Protein AF-A0A7K1BKK8-F1 (afdb_monomer)

Nearest PDB structures (foldseek):
  7ka0-assembly1_A  TM=8.739E-01  e=8.060E-10  Mycobacterium tuberculosis H37Rv
  6p8t-assembly1_C  TM=8.010E-01  e=1.009E-09  Acinetobacter baumannii ATCC 19606 = CIP 70.34 = JCM 6841
  7kab-assembly1_A-2  TM=8.338E-01  e=1.586E-08  Mycobacterium tuberculosis H37Rv
  6p8t-assembly2_H  TM=8.063E-01  e=5.166E-08  Acinetobacter baumannii ATCC 19606 = CIP 70.34 = JCM 6841
  7k98-assembly1_D  TM=5.307E-01  e=2.096E-09  Mycobacterium tuberculosis H37Rv

Radius of gyration: 46.51 Å; Cα contacts (8 Å, |Δi|>4): 87; chains: 1; bounding box: 84×41×113 Å

Foldseek 3Di:
DLVQLVVLLVCLLVCCVPDQALVSLVVSCCQDPNCPHPLVVVVVVLPPDDPVVSVVSVVSSVVSVVSNVVSSVVSNVVRVVVVVVVVCVVPDDDPPPDDPDDDDDDDDPVVVVVVVVVVVVVVVVDDDDDDDPDDDCCVVAVVVVHDPPRPVVVVPVDDDDDD

Secondary structure (DSSP, 8-state):
-HHHHHHHHHHHHHHHHH--SHHHHHHHHHHHHSTTSHHHHHHHHGGGS-HHHHHHHHHHHHHHHHHHHHHHHHHHHHHHHHHHHHHHHHT---TT----PPPPP---HHHHHHHHHHHHHHHTT-------SS--HHHHTGGGT--TT-GGGGTTT------

pLDDT: mean 91.55, std 5.77, range [63.75, 98.19]

Mean predicted aligned error: 10.19 Å

Structure (mmCIF, N/CA/C/O backbone):
data_AF-A0A7K1BKK8-F1
#
_entry.id   AF-A0A7K1BKK8-F1
#
loop_
_atom_site.group_PDB
_atom_site.id
_atom_site.type_symbol
_atom_site.label_atom_id
_atom_site.label_alt_id
_atom_site.label_comp_id
_atom_site.label_asym_id
_atom_site.label_entity_id
_atom_site.label_seq_id
_atom_site.pdbx_PDB_ins_code
_atom_site.Cartn_x
_atom_site.Cartn_y
_atom_site.Cartn_z
_atom_site.occupancy
_atom_site.B_iso_or_equiv
_atom_site.auth_seq_id
_atom_site.auth_comp_id
_atom_site.auth_asym_id
_atom_site.auth_atom_id
_atom_site.pdbx_PDB_model_num
ATOM 1 N N . MET A 1 1 ? -35.535 -10.188 48.742 1.00 78.50 1 MET A N 1
ATOM 2 C CA . MET A 1 1 ? -34.195 -10.633 48.287 1.00 78.50 1 MET A CA 1
ATOM 3 C C . MET A 1 1 ? -34.251 -11.416 46.980 1.00 78.50 1 MET A C 1
ATOM 5 O O . MET A 1 1 ? -33.688 -10.938 46.012 1.00 78.50 1 MET A O 1
ATOM 9 N N . ILE A 1 2 ? -34.919 -12.578 46.903 1.00 82.56 2 ILE A N 1
ATOM 10 C CA . ILE A 1 2 ? -35.065 -13.308 45.622 1.00 82.56 2 ILE A CA 1
ATOM 11 C C . ILE A 1 2 ? -35.859 -12.478 44.601 1.00 82.56 2 ILE A C 1
ATOM 13 O O . ILE A 1 2 ? -35.445 -12.378 43.450 1.00 82.56 2 ILE A O 1
ATOM 17 N N . ASP A 1 3 ? -36.936 -11.818 45.032 1.00 86.56 3 ASP A N 1
ATOM 18 C CA . ASP A 1 3 ? -37.712 -10.927 44.157 1.00 86.56 3 ASP A CA 1
ATOM 19 C C . ASP A 1 3 ? -36.901 -9.709 43.694 1.00 86.56 3 ASP A C 1
ATOM 21 O O . ASP A 1 3 ? -37.030 -9.286 42.550 1.00 86.56 3 ASP A O 1
ATOM 25 N N . ASP A 1 4 ? -35.995 -9.197 44.536 1.00 87.62 4 ASP A N 1
ATOM 26 C CA . ASP A 1 4 ? -35.092 -8.102 44.163 1.00 87.62 4 ASP A CA 1
ATOM 27 C C . ASP A 1 4 ? -34.081 -8.544 43.101 1.00 87.62 4 ASP A C 1
ATOM 29 O O . ASP A 1 4 ? -33.848 -7.811 42.145 1.00 87.62 4 ASP A O 1
ATOM 33 N N . ILE A 1 5 ? -33.519 -9.753 43.239 1.00 87.69 5 ILE A N 1
ATOM 34 C CA . ILE A 1 5 ? -32.611 -10.350 42.247 1.00 87.69 5 ILE A CA 1
ATOM 35 C C . ILE A 1 5 ? -33.337 -10.524 40.908 1.00 87.69 5 ILE A C 1
ATOM 37 O O . ILE A 1 5 ? -32.804 -10.142 39.869 1.00 87.69 5 ILE A O 1
ATOM 41 N N . LYS A 1 6 ? -34.568 -11.050 40.932 1.00 88.31 6 LYS A N 1
ATOM 42 C CA . LYS A 1 6 ? -35.386 -11.224 39.724 1.00 88.31 6 LYS A CA 1
ATOM 43 C C . LYS A 1 6 ? -35.750 -9.893 39.074 1.00 88.31 6 LYS A C 1
ATOM 45 O O . LYS A 1 6 ? -35.675 -9.784 37.856 1.00 88.31 6 LYS A O 1
ATOM 50 N N . ARG A 1 7 ? -36.098 -8.877 39.870 1.00 91.94 7 ARG A N 1
ATOM 51 C CA . ARG A 1 7 ? -36.378 -7.524 39.373 1.00 91.94 7 ARG A CA 1
ATOM 52 C C . ARG A 1 7 ? -35.150 -6.916 38.696 1.00 91.94 7 ARG A C 1
ATOM 54 O O . ARG A 1 7 ? -35.255 -6.476 37.561 1.00 91.94 7 ARG A O 1
ATOM 61 N N . ILE A 1 8 ? -33.983 -6.961 39.343 1.00 90.31 8 ILE A N 1
ATOM 62 C CA . ILE A 1 8 ? -32.736 -6.441 38.754 1.00 90.31 8 ILE A CA 1
ATOM 63 C C . ILE A 1 8 ? -32.391 -7.192 37.464 1.00 90.31 8 ILE A C 1
ATOM 65 O O . ILE A 1 8 ? -32.022 -6.564 36.477 1.00 90.31 8 ILE A O 1
ATOM 69 N N . GLY A 1 9 ? -32.553 -8.518 37.447 1.00 87.50 9 GLY A N 1
ATOM 70 C CA . GLY A 1 9 ? -32.361 -9.326 36.242 1.00 87.50 9 GLY A CA 1
ATOM 71 C C . GLY A 1 9 ? -33.310 -8.951 35.097 1.00 87.50 9 GLY A C 1
ATOM 72 O O . GLY A 1 9 ? -32.894 -8.967 33.944 1.00 87.50 9 GLY A O 1
ATOM 73 N N . ALA A 1 10 ? -34.556 -8.574 35.401 1.00 90.44 10 ALA A N 1
ATOM 74 C CA . ALA A 1 10 ? -35.544 -8.147 34.407 1.00 90.44 10 ALA A CA 1
ATOM 75 C C . ALA A 1 10 ? -35.319 -6.709 33.899 1.00 90.44 10 ALA A C 1
ATOM 77 O O . ALA A 1 10 ? -35.545 -6.438 32.721 1.00 90.44 10 ALA A O 1
ATOM 78 N N . ASP A 1 11 ? -34.842 -5.804 34.759 1.00 92.50 11 ASP A N 1
ATOM 79 C CA . ASP A 1 11 ? -34.612 -4.392 34.422 1.00 92.50 11 ASP A CA 1
ATOM 80 C C . ASP A 1 11 ? -33.262 -4.161 33.718 1.00 92.50 11 ASP A C 1
ATOM 82 O O . ASP A 1 11 ? -33.106 -3.228 32.923 1.00 92.50 11 ASP A O 1
ATOM 86 N N . ALA A 1 12 ? -32.264 -5.006 33.993 1.00 92.31 12 ALA A N 1
ATOM 87 C CA . ALA A 1 12 ? -30.916 -4.852 33.457 1.00 92.31 12 ALA A CA 1
ATOM 88 C C . ALA A 1 12 ? -30.845 -4.843 31.916 1.00 92.31 12 ALA A C 1
ATOM 90 O O . ALA A 1 12 ? -30.178 -3.951 31.391 1.00 92.31 12 ALA A O 1
ATOM 91 N N . PRO A 1 13 ? -31.540 -5.720 31.159 1.00 92.75 13 PRO A N 1
ATOM 92 C CA . PRO A 1 13 ? -31.538 -5.670 29.697 1.00 92.75 13 PRO A CA 1
ATOM 93 C C . PRO A 1 13 ? -31.979 -4.316 29.129 1.00 92.75 13 PRO A C 1
ATOM 95 O O . PRO A 1 13 ? -31.368 -3.823 28.185 1.00 92.75 13 PRO A O 1
ATOM 98 N N . ALA A 1 14 ? -32.989 -3.675 29.729 1.00 93.62 14 ALA A N 1
ATOM 99 C CA . ALA A 1 14 ? -33.463 -2.363 29.291 1.00 93.62 14 ALA A CA 1
ATOM 100 C C . ALA A 1 14 ? -32.423 -1.263 29.560 1.00 93.62 14 ALA A C 1
ATOM 102 O O . ALA A 1 14 ? -32.174 -0.423 28.696 1.00 93.62 14 ALA A O 1
ATOM 103 N N . ARG A 1 15 ? -31.765 -1.296 30.728 1.00 94.56 15 ARG A N 1
ATOM 104 C CA . ARG A 1 15 ? -30.680 -0.358 31.074 1.00 94.56 15 ARG A CA 1
ATOM 105 C C . ARG A 1 15 ? -29.464 -0.524 30.165 1.00 94.56 15 ARG A C 1
ATOM 107 O O . ARG A 1 15 ? -28.880 0.465 29.742 1.00 94.56 15 ARG A O 1
ATOM 114 N N . ILE A 1 16 ? -29.108 -1.768 29.850 1.00 95.31 16 ILE A N 1
ATOM 115 C CA . ILE A 1 16 ? -28.010 -2.109 28.938 1.00 95.31 16 ILE A CA 1
ATOM 116 C C . ILE A 1 16 ? -28.330 -1.628 27.519 1.00 95.31 16 ILE A C 1
ATOM 118 O O . ILE A 1 16 ? -27.487 -1.004 26.880 1.00 95.31 16 ILE A O 1
ATOM 122 N N . ALA A 1 17 ? -29.554 -1.860 27.037 1.00 93.25 17 ALA A N 1
ATOM 123 C CA . ALA A 1 17 ? -29.989 -1.415 25.714 1.00 93.25 17 ALA A CA 1
ATOM 124 C C . ALA A 1 17 ? -30.044 0.118 25.585 1.00 93.25 17 ALA A C 1
ATOM 126 O O . ALA A 1 17 ? -29.778 0.648 24.508 1.00 93.25 17 ALA A O 1
ATOM 127 N N . ALA A 1 18 ? -30.356 0.827 26.674 1.00 95.12 18 ALA A N 1
ATOM 128 C CA . ALA A 1 18 ? -30.390 2.286 26.707 1.00 95.12 18 ALA A CA 1
ATOM 129 C C . ALA A 1 18 ? -28.999 2.940 26.612 1.00 95.12 18 ALA A C 1
ATOM 131 O O . ALA A 1 18 ? -28.918 4.105 26.230 1.00 95.12 18 ALA A O 1
ATOM 132 N N . ALA A 1 19 ? -27.916 2.219 26.925 1.00 95.50 19 ALA A N 1
ATOM 133 C CA . ALA A 1 19 ? -26.563 2.735 26.755 1.00 95.50 19 ALA A CA 1
ATOM 134 C C . ALA A 1 19 ? -26.227 2.875 25.259 1.00 95.50 19 ALA A C 1
ATOM 136 O O . ALA A 1 19 ? -26.324 1.916 24.480 1.00 95.50 19 ALA A O 1
ATOM 137 N N . THR A 1 20 ? -25.830 4.083 24.866 1.00 94.25 20 THR A N 1
ATOM 138 C CA . THR A 1 20 ? -25.497 4.459 23.485 1.00 94.25 20 THR A CA 1
ATOM 139 C C . THR A 1 20 ? -23.996 4.559 23.241 1.00 94.25 20 THR A C 1
ATOM 141 O O . THR A 1 20 ? -23.567 4.533 22.091 1.00 94.25 20 THR A O 1
ATOM 144 N N . THR A 1 21 ? -23.190 4.613 24.305 1.00 94.75 21 THR A N 1
ATOM 145 C CA . THR A 1 21 ? -21.724 4.653 24.231 1.00 94.75 21 THR A CA 1
ATOM 146 C C . THR A 1 21 ? -21.080 3.578 25.104 1.00 94.75 21 THR A C 1
ATOM 148 O O . THR A 1 21 ? -21.689 3.064 26.048 1.00 94.75 21 THR A O 1
ATOM 151 N N . VAL A 1 22 ? -19.826 3.223 24.799 1.00 93.75 22 VAL A N 1
ATOM 152 C CA . VAL A 1 22 ? -19.056 2.263 25.609 1.00 93.75 22 VAL A CA 1
ATOM 153 C C . VAL A 1 22 ? -18.882 2.769 27.045 1.00 93.75 22 VAL A C 1
ATOM 155 O O . VAL A 1 22 ? -18.932 1.976 27.984 1.00 93.75 22 VAL A O 1
ATOM 158 N N . ASP A 1 23 ? -18.735 4.080 27.237 1.00 94.38 23 ASP A N 1
ATOM 159 C CA . ASP A 1 23 ? -18.601 4.675 28.567 1.00 94.38 23 ASP A CA 1
ATOM 160 C C . ASP A 1 23 ? -19.919 4.662 29.351 1.00 94.38 23 ASP A C 1
ATOM 162 O O . ASP A 1 23 ? -19.916 4.292 30.525 1.00 94.38 23 ASP A O 1
ATOM 166 N N . GLU A 1 24 ? -21.057 4.939 28.707 1.00 95.38 24 GLU A N 1
ATOM 167 C CA . GLU A 1 24 ? -22.381 4.752 29.323 1.00 95.38 24 GLU A CA 1
ATOM 168 C C . GLU A 1 24 ? -22.606 3.291 29.730 1.00 95.38 24 GLU A C 1
ATOM 170 O O . GLU A 1 24 ? -23.080 3.007 30.832 1.00 95.38 24 GLU A O 1
ATOM 175 N N . LEU A 1 25 ? -22.206 2.34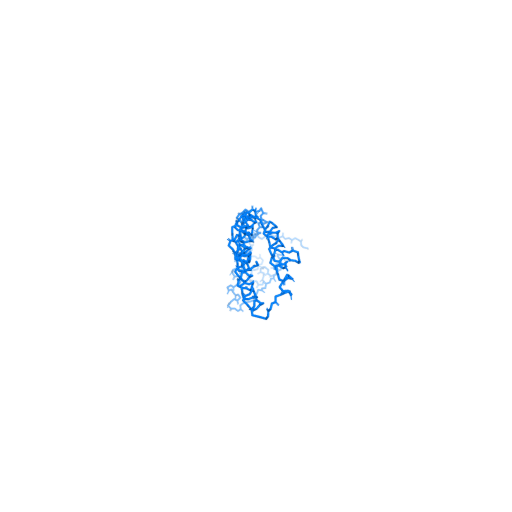4 28.876 1.00 96.00 25 LEU A N 1
ATOM 176 C CA . LEU A 1 25 ? -22.312 0.916 29.166 1.00 96.00 25 LEU A CA 1
ATOM 177 C C . LEU A 1 25 ? -21.433 0.508 30.362 1.00 96.00 25 LEU A C 1
ATOM 179 O O . LEU A 1 25 ? -21.855 -0.311 31.180 1.00 96.00 25 LEU A O 1
ATOM 183 N N . ARG A 1 26 ? -20.238 1.099 30.507 1.00 94.56 26 ARG A N 1
ATOM 184 C CA . ARG A 1 26 ? -19.366 0.905 31.681 1.00 94.56 26 ARG A CA 1
ATOM 185 C C . ARG A 1 26 ? -20.004 1.437 32.961 1.00 94.56 26 ARG A C 1
ATOM 187 O O . ARG A 1 26 ? -19.863 0.807 34.009 1.00 94.56 26 ARG A O 1
ATOM 194 N N . THR A 1 27 ? -20.714 2.564 32.899 1.00 95.38 27 THR A N 1
ATOM 195 C CA . THR A 1 27 ? -21.478 3.076 34.046 1.00 95.38 27 THR A CA 1
ATOM 196 C C . THR A 1 27 ? -22.574 2.090 34.449 1.00 95.38 27 THR A C 1
ATOM 198 O O . THR A 1 27 ? -22.661 1.723 35.619 1.00 95.38 27 THR A O 1
ATOM 201 N N . VAL A 1 28 ? -23.337 1.569 33.481 1.00 95.06 28 VAL A N 1
ATOM 202 C CA . VAL A 1 28 ? -24.385 0.562 33.732 1.00 95.06 28 VAL A CA 1
ATOM 203 C C . VAL A 1 28 ? -23.805 -0.727 34.331 1.00 95.06 28 VAL A C 1
ATOM 205 O O . VAL A 1 28 ? -24.357 -1.271 35.287 1.00 95.06 28 VAL A O 1
ATOM 208 N N . GLU A 1 29 ? -22.666 -1.206 33.829 1.00 95.06 29 GLU A N 1
ATOM 209 C CA . GLU A 1 29 ? -21.957 -2.364 34.388 1.00 95.06 29 GLU A CA 1
ATOM 210 C C . GLU A 1 29 ? -21.498 -2.123 35.834 1.00 95.06 29 GLU A C 1
ATOM 212 O O . GLU A 1 29 ? -21.649 -3.000 36.690 1.00 95.06 29 GLU A O 1
ATOM 217 N N . ALA A 1 30 ? -20.962 -0.937 36.133 1.00 94.75 30 ALA A N 1
ATOM 218 C CA . ALA A 1 30 ? -20.530 -0.578 37.479 1.00 94.75 30 ALA A CA 1
ATOM 219 C C . ALA A 1 30 ? -21.706 -0.524 38.471 1.00 94.75 30 ALA A C 1
ATOM 221 O O . ALA A 1 30 ? -21.562 -1.002 39.603 1.00 94.75 30 ALA A O 1
ATOM 222 N N . ASP A 1 31 ? -22.860 -0.010 38.041 1.00 94.50 31 ASP A N 1
ATOM 223 C CA . ASP A 1 31 ? -24.079 0.063 38.851 1.00 94.50 31 ASP A CA 1
ATOM 224 C C . ASP A 1 31 ? -24.695 -1.319 39.109 1.00 94.50 31 ASP A C 1
ATOM 226 O O . ASP A 1 31 ? -25.180 -1.591 40.207 1.00 94.50 31 ASP A O 1
ATOM 230 N N . LEU A 1 32 ? -24.652 -2.227 38.130 1.00 93.31 32 LEU A N 1
ATOM 231 C CA . LEU A 1 32 ? -25.240 -3.563 38.259 1.00 93.31 32 LEU A CA 1
ATOM 232 C C . LEU A 1 32 ? -24.297 -4.550 38.965 1.00 93.31 32 LEU A C 1
ATOM 234 O O . LEU A 1 32 ? -24.682 -5.192 39.946 1.00 93.31 32 LEU A O 1
ATOM 238 N N . LEU A 1 33 ? -23.054 -4.668 38.487 1.00 92.81 33 LEU A N 1
ATOM 239 C CA . LEU A 1 33 ? -22.100 -5.725 38.856 1.00 92.81 33 LEU A CA 1
ATOM 240 C C . LEU A 1 33 ? -20.879 -5.227 39.641 1.00 92.81 33 LEU A C 1
ATOM 242 O O . LEU A 1 33 ? -20.123 -6.038 40.187 1.00 92.81 33 LEU A O 1
ATOM 246 N N . GLY A 1 34 ? -20.665 -3.913 39.725 1.00 91.31 34 GLY A N 1
ATOM 247 C CA . GLY A 1 34 ? -19.491 -3.332 40.372 1.00 91.31 34 GLY A CA 1
ATOM 248 C C . GLY A 1 34 ? -19.388 -3.625 41.875 1.00 91.31 34 GLY A C 1
ATOM 249 O O . GLY A 1 34 ? -20.270 -4.205 42.511 1.00 91.31 34 GLY A O 1
ATOM 250 N N . LYS A 1 35 ? -18.295 -3.171 42.505 1.00 85.25 35 LYS A N 1
ATOM 251 C CA . LYS A 1 35 ? -18.020 -3.400 43.946 1.00 85.25 35 LYS A CA 1
ATOM 252 C C . LYS A 1 35 ? -19.105 -2.850 44.887 1.00 85.25 35 LYS A C 1
ATOM 254 O O . LYS A 1 35 ? -19.254 -3.352 46.007 1.00 85.25 35 LYS A O 1
ATOM 259 N N . LYS A 1 36 ? -19.812 -1.806 44.445 1.00 85.81 36 LYS A N 1
ATOM 260 C CA . LYS A 1 36 ? -20.974 -1.193 45.109 1.00 85.81 36 LYS A CA 1
ATOM 261 C C . LYS A 1 36 ? -22.280 -1.418 44.331 1.00 85.81 36 LYS A C 1
ATOM 263 O O . LYS A 1 36 ? -23.283 -0.817 44.687 1.00 85.81 36 LYS A O 1
ATOM 268 N N . GLY A 1 37 ? -22.246 -2.252 43.294 1.00 88.00 37 GLY A N 1
ATOM 269 C CA . GLY A 1 37 ? -23.385 -2.485 42.422 1.00 88.00 37 GLY A CA 1
ATOM 270 C C . GLY A 1 37 ? -24.498 -3.268 43.106 1.00 88.00 37 GLY A C 1
ATOM 271 O O . GLY A 1 37 ? -24.276 -3.949 44.115 1.00 88.00 37 GLY A O 1
ATOM 272 N N . GLU A 1 38 ? -25.695 -3.173 42.545 1.00 91.19 38 GLU A N 1
ATOM 273 C CA . GLU A 1 38 ? -26.940 -3.680 43.122 1.00 91.19 38 GLU A CA 1
ATOM 274 C C . GLU A 1 38 ? -26.876 -5.193 43.411 1.00 91.19 38 GLU A C 1
ATOM 276 O O . GLU A 1 38 ? -27.202 -5.632 44.519 1.00 91.19 38 GLU A O 1
ATOM 281 N N . LEU A 1 39 ? -26.340 -5.998 42.482 1.00 89.25 39 LEU A N 1
ATOM 282 C CA . LEU A 1 39 ? -26.164 -7.446 42.685 1.00 89.25 39 LEU A CA 1
ATOM 283 C C . LEU A 1 39 ? -25.085 -7.769 43.724 1.00 89.25 39 LE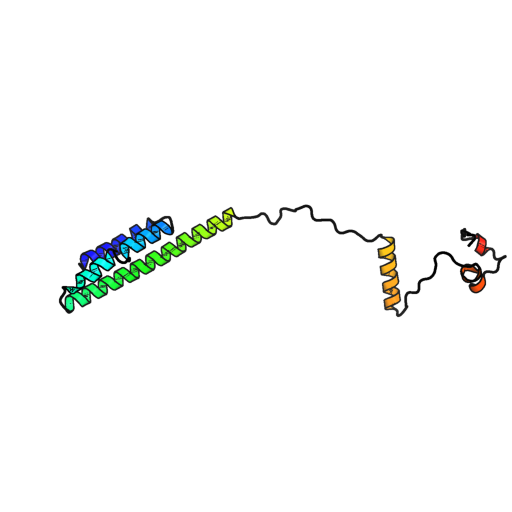U A C 1
ATOM 285 O O . LEU A 1 39 ? -25.229 -8.705 44.515 1.00 89.25 39 LEU A O 1
ATOM 289 N N . THR A 1 40 ? -24.007 -6.984 43.774 1.00 88.44 40 THR A N 1
ATOM 290 C CA . THR A 1 40 ? -22.938 -7.160 44.769 1.00 88.44 40 THR A CA 1
ATOM 291 C C . THR A 1 40 ? -23.415 -6.795 46.177 1.00 88.44 40 THR A C 1
ATOM 293 O O . THR A 1 40 ? -23.010 -7.438 47.150 1.00 88.44 40 THR A O 1
ATOM 296 N N . ALA A 1 41 ? -24.295 -5.800 46.307 1.00 89.06 41 ALA A N 1
ATOM 297 C CA . ALA A 1 41 ? -24.934 -5.445 47.570 1.00 89.06 41 ALA A CA 1
ATOM 298 C C . ALA A 1 41 ? -25.852 -6.575 48.068 1.00 89.06 41 ALA A C 1
ATOM 300 O O . ALA A 1 41 ? -25.732 -6.996 49.221 1.00 89.06 41 ALA A O 1
ATOM 301 N N . LEU A 1 42 ? -26.682 -7.144 47.185 1.00 87.62 42 LEU A N 1
ATOM 302 C CA . LEU A 1 42 ? -27.541 -8.289 47.509 1.00 87.62 42 LEU A CA 1
ATOM 303 C C . LEU A 1 42 ? -26.733 -9.533 47.900 1.00 87.62 42 LEU A C 1
ATOM 305 O O . LEU A 1 42 ? -27.075 -10.203 48.875 1.00 87.62 42 LEU A O 1
ATOM 309 N N . LYS A 1 43 ? -25.600 -9.790 47.231 1.00 86.75 43 LYS A N 1
ATOM 310 C CA . LYS A 1 43 ? -24.669 -10.872 47.593 1.00 86.75 43 LYS A CA 1
ATOM 311 C C . LYS A 1 43 ? -24.149 -10.746 49.030 1.00 86.75 43 LYS A C 1
ATOM 313 O O . LYS A 1 43 ? -24.060 -11.748 49.737 1.00 86.75 43 LYS A O 1
ATOM 318 N N . LYS A 1 44 ? -23.805 -9.531 49.475 1.00 86.06 44 LYS A N 1
ATOM 319 C CA . LYS A 1 44 ? -23.339 -9.276 50.853 1.00 86.06 44 LYS A CA 1
ATOM 320 C C . LYS A 1 44 ? -24.455 -9.472 51.885 1.00 86.06 44 LYS A C 1
ATOM 322 O O . LYS A 1 44 ? -24.181 -9.953 52.980 1.00 86.06 44 LYS A O 1
ATOM 327 N N . GLY A 1 45 ? -25.701 -9.161 51.521 1.00 82.81 45 GLY A N 1
ATOM 328 C CA . GLY A 1 45 ? -26.884 -9.366 52.365 1.00 82.81 45 GLY A CA 1
ATOM 329 C C . GLY A 1 45 ? -27.226 -10.837 52.647 1.00 82.81 45 GLY A C 1
ATOM 330 O O . GLY A 1 45 ? -27.879 -11.128 53.646 1.00 82.81 45 GLY A O 1
ATOM 331 N N . MET A 1 46 ? -26.732 -11.786 51.840 1.00 81.81 46 MET A N 1
ATOM 332 C CA . MET A 1 46 ? -27.039 -13.221 51.997 1.00 81.81 46 MET A CA 1
ATOM 333 C C . MET A 1 46 ? -26.382 -13.890 53.218 1.00 81.81 46 MET A C 1
ATOM 335 O O . MET A 1 46 ? -26.682 -15.046 53.534 1.00 81.81 46 MET A O 1
ATOM 339 N N . GLY A 1 47 ? -25.464 -13.199 53.904 1.00 78.69 47 GLY A N 1
ATOM 340 C CA . GLY A 1 47 ? -24.788 -13.718 55.096 1.00 78.69 47 GLY A CA 1
ATOM 341 C C . GLY A 1 47 ? -25.760 -14.116 56.212 1.00 78.69 47 GLY A C 1
ATOM 342 O O . GLY A 1 47 ? -25.512 -15.105 56.896 1.00 78.69 47 GLY A O 1
ATOM 343 N N . GLY A 1 48 ? -26.897 -13.420 56.328 1.00 78.94 48 GLY A N 1
ATOM 344 C CA . GLY A 1 48 ? -27.908 -13.642 57.370 1.00 78.94 48 GLY A CA 1
ATOM 345 C C . GLY A 1 48 ? -28.943 -14.742 57.099 1.00 78.94 48 GLY A C 1
ATOM 346 O O . GLY A 1 48 ? -29.830 -14.922 57.925 1.00 78.94 48 GLY A O 1
ATOM 347 N N . LEU A 1 49 ? -28.870 -15.455 55.969 1.00 82.31 49 LEU A N 1
ATOM 348 C CA . LEU A 1 49 ? -29.843 -16.499 55.615 1.00 82.31 49 LEU A CA 1
ATOM 349 C C . LEU A 1 49 ? -29.496 -17.876 56.200 1.00 82.31 49 LEU A C 1
ATOM 351 O O . LEU A 1 49 ? -28.336 -18.185 56.484 1.00 82.31 49 LEU A O 1
ATOM 355 N N . ASP A 1 50 ? -30.512 -18.723 56.332 1.00 84.88 50 ASP A N 1
ATOM 356 C CA . ASP A 1 50 ? -30.357 -20.144 56.626 1.00 84.88 50 ASP A CA 1
ATOM 357 C C . ASP A 1 50 ? -29.725 -20.896 55.428 1.00 84.88 50 ASP A C 1
ATOM 359 O O . ASP A 1 50 ? -29.657 -20.362 54.315 1.00 84.88 50 ASP A O 1
ATOM 363 N N . PRO A 1 51 ? -29.194 -22.119 55.617 1.00 83.69 51 PRO A N 1
ATOM 364 C CA . PRO A 1 51 ? -28.500 -22.846 54.551 1.00 83.69 51 PRO A CA 1
ATOM 365 C C . PRO A 1 51 ? -29.350 -23.061 53.290 1.00 83.69 51 PRO A C 1
ATOM 367 O O . PRO A 1 51 ? -28.831 -22.926 52.180 1.00 83.69 51 PRO A O 1
ATOM 370 N N . GLU A 1 52 ? -30.646 -23.335 53.454 1.00 83.50 52 GLU A N 1
ATOM 371 C CA . GLU A 1 52 ? -31.548 -23.626 52.338 1.00 83.50 52 GLU A CA 1
ATOM 372 C C . GLU A 1 52 ? -31.952 -22.349 51.583 1.00 83.50 52 GLU A C 1
ATOM 374 O O . GLU A 1 52 ? -31.848 -22.295 50.355 1.00 83.50 52 GLU A O 1
ATOM 379 N N . GLY A 1 53 ? -32.280 -21.262 52.293 1.00 82.00 53 GLY A N 1
ATOM 380 C CA . GLY A 1 53 ? -32.540 -19.957 51.682 1.00 82.00 53 GLY A CA 1
ATOM 381 C C . GLY A 1 53 ? -31.308 -19.365 50.993 1.00 82.00 53 GLY A C 1
ATOM 382 O O . GLY A 1 53 ? -31.420 -18.763 49.921 1.00 82.00 53 GLY A O 1
ATOM 383 N N . ARG A 1 54 ? -30.107 -19.591 51.544 1.00 85.50 54 ARG A N 1
ATOM 384 C CA . ARG A 1 54 ? -28.839 -19.170 50.924 1.00 85.50 54 ARG A CA 1
ATOM 385 C C . ARG A 1 54 ? -28.566 -19.914 49.610 1.00 85.50 54 ARG A C 1
ATOM 387 O O . ARG A 1 54 ? -28.037 -19.305 48.681 1.00 85.50 54 ARG A O 1
ATOM 394 N N . LYS A 1 55 ? -28.951 -21.191 49.503 1.00 87.12 55 LYS A N 1
ATOM 395 C CA . LYS A 1 55 ? -28.804 -21.996 48.279 1.00 87.12 55 LYS A CA 1
ATOM 396 C C . LYS A 1 55 ? -29.700 -21.484 47.149 1.00 87.12 55 LYS A C 1
ATOM 398 O O . LYS A 1 55 ? -29.210 -21.252 46.046 1.00 87.12 55 LYS A O 1
ATOM 403 N N . VAL A 1 56 ? -30.984 -21.250 47.431 1.00 87.56 56 VAL A N 1
ATOM 404 C CA . VAL A 1 56 ? -31.946 -20.748 46.432 1.00 87.56 56 VAL A CA 1
ATOM 405 C C . VAL A 1 56 ? -31.578 -19.334 45.973 1.00 87.56 56 VAL A C 1
ATOM 407 O O . VAL A 1 56 ? -31.554 -19.053 44.776 1.00 87.56 56 VAL A O 1
ATOM 410 N N . ALA A 1 57 ? -31.231 -18.447 46.909 1.00 87.31 57 ALA A N 1
ATOM 411 C CA . ALA A 1 57 ? -30.831 -17.087 46.569 1.00 87.31 57 ALA A CA 1
ATOM 412 C C . ALA A 1 57 ? -29.499 -17.020 45.807 1.00 87.31 57 ALA A C 1
ATOM 414 O O . ALA A 1 57 ? -29.361 -16.205 44.899 1.00 87.31 57 ALA A O 1
ATOM 415 N N . GLY A 1 58 ? -28.533 -17.880 46.146 1.00 88.56 58 GLY A N 1
ATOM 416 C CA . GLY A 1 58 ? -27.261 -17.969 45.433 1.00 88.56 58 GLY A CA 1
ATOM 417 C C . GLY A 1 58 ? -27.426 -18.430 43.984 1.00 88.56 58 GLY A C 1
ATOM 418 O O . GLY A 1 58 ? -26.782 -17.869 43.101 1.00 88.56 58 GLY A O 1
ATOM 419 N N . ALA A 1 59 ? -28.321 -19.392 43.732 1.00 90.12 59 ALA A N 1
ATOM 420 C CA . ALA A 1 59 ? -28.645 -19.842 42.378 1.00 90.12 59 ALA A CA 1
ATOM 421 C C . ALA A 1 59 ? -29.267 -18.713 41.542 1.00 90.12 59 ALA A C 1
ATOM 423 O O . ALA A 1 59 ? -28.758 -18.402 40.469 1.00 90.12 59 ALA A O 1
ATOM 424 N N . ALA A 1 60 ? -30.288 -18.033 42.078 1.00 89.94 60 ALA A N 1
ATOM 425 C CA . ALA A 1 60 ? -30.925 -16.902 41.401 1.00 89.94 60 ALA A CA 1
ATOM 426 C C . ALA A 1 60 ? -29.942 -15.744 41.140 1.00 89.94 60 ALA A C 1
ATOM 428 O O . ALA A 1 60 ? -30.006 -15.094 40.100 1.00 89.94 60 ALA A O 1
ATOM 429 N N . LEU A 1 61 ? -29.022 -15.479 42.078 1.00 92.38 61 LEU A N 1
ATOM 430 C CA . LEU A 1 61 ? -27.993 -14.449 41.928 1.00 92.38 61 LEU A CA 1
ATOM 431 C C . LEU A 1 61 ? -27.022 -14.780 40.789 1.00 92.38 61 LEU A C 1
ATOM 433 O O . LEU A 1 61 ? -26.672 -13.889 40.018 1.00 92.38 61 LEU A O 1
ATOM 437 N N . ASN A 1 62 ? -26.571 -16.034 40.701 1.00 92.56 62 ASN A N 1
ATOM 438 C CA . ASN A 1 62 ? -25.681 -16.472 39.629 1.00 92.56 62 ASN A CA 1
ATOM 439 C C . ASN A 1 62 ? -26.378 -16.407 38.270 1.00 92.56 62 ASN A C 1
ATOM 441 O O . ASN A 1 62 ? -25.806 -15.851 37.343 1.00 92.56 62 ASN A O 1
ATOM 445 N N . GLU A 1 63 ? -27.616 -16.889 38.174 1.00 93.00 63 GLU A N 1
ATOM 446 C CA . GLU A 1 63 ? -28.401 -16.840 36.936 1.00 93.00 63 GLU A CA 1
ATOM 447 C C . GLU A 1 63 ? -28.592 -15.395 36.443 1.00 93.00 63 GLU A C 1
ATOM 449 O O . GLU A 1 63 ? -28.295 -15.079 35.291 1.00 93.00 63 GLU A O 1
ATOM 454 N N . ALA A 1 64 ? -29.002 -14.483 37.333 1.00 92.31 64 ALA A N 1
ATOM 455 C CA . ALA A 1 64 ? -29.139 -13.066 36.997 1.00 92.31 64 ALA A CA 1
ATOM 456 C C . ALA A 1 64 ? -27.797 -12.441 36.586 1.00 92.31 64 ALA A C 1
ATOM 458 O O . ALA A 1 64 ? -27.738 -11.642 35.654 1.00 92.31 64 ALA A O 1
ATOM 459 N N . ARG A 1 65 ? -26.706 -12.810 37.265 1.00 93.88 65 ARG A N 1
ATOM 460 C CA . ARG A 1 65 ? -25.364 -12.326 36.943 1.00 93.88 65 ARG A CA 1
ATOM 461 C C . ARG A 1 65 ? -24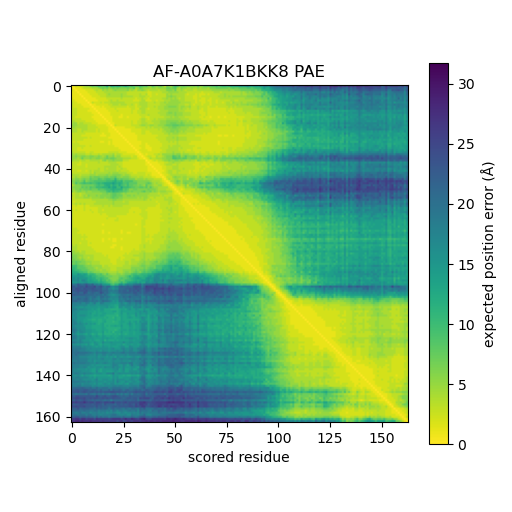.909 -12.789 35.561 1.00 93.88 65 ARG A C 1
ATOM 463 O O . ARG A 1 65 ? -24.451 -11.954 34.792 1.00 93.88 65 ARG A O 1
ATOM 470 N N . GLU A 1 66 ? -25.050 -14.072 35.247 1.00 94.88 66 GLU A N 1
ATOM 471 C CA . GLU A 1 66 ? -24.667 -14.642 33.951 1.00 94.88 66 GLU A CA 1
ATOM 472 C C . GLU A 1 66 ? -25.461 -14.004 32.806 1.00 94.88 66 GLU A C 1
ATOM 474 O O . GLU A 1 66 ? -24.878 -13.604 31.798 1.00 94.88 66 GLU A O 1
ATOM 479 N N . ALA A 1 67 ? -26.774 -13.819 32.983 1.00 93.50 67 ALA A N 1
ATOM 480 C CA . ALA A 1 67 ? -27.618 -13.149 31.995 1.00 93.50 67 ALA A CA 1
ATOM 481 C C . ALA A 1 67 ? -27.184 -11.692 31.742 1.00 93.50 67 ALA A C 1
ATOM 483 O O . ALA A 1 67 ? -27.133 -11.242 30.596 1.00 93.50 67 ALA A O 1
ATOM 484 N N . ILE A 1 68 ? -26.835 -10.956 32.801 1.00 94.81 68 ILE A N 1
ATOM 485 C CA . ILE A 1 68 ? -26.376 -9.563 32.703 1.00 94.81 68 ILE A CA 1
ATOM 486 C C . ILE A 1 68 ? -24.985 -9.478 32.077 1.00 94.81 68 ILE A C 1
ATOM 488 O O . ILE A 1 68 ? -24.769 -8.633 31.213 1.00 94.81 68 ILE A O 1
ATOM 492 N N . GLU A 1 69 ? -24.051 -10.345 32.471 1.00 95.38 69 GLU A N 1
ATOM 493 C CA . GLU A 1 69 ? -22.710 -10.407 31.878 1.00 95.38 69 GLU A CA 1
ATOM 494 C C . GLU A 1 69 ? -22.792 -10.724 30.374 1.00 95.38 69 GLU A C 1
ATOM 496 O O . GLU A 1 69 ? -22.122 -10.069 29.572 1.00 95.38 69 GLU A O 1
ATOM 501 N N . ALA A 1 70 ? -23.678 -11.641 29.967 1.00 95.50 70 ALA A N 1
ATOM 502 C CA . ALA A 1 70 ? -23.930 -11.943 28.558 1.00 95.50 70 ALA A CA 1
ATOM 503 C C . ALA A 1 70 ? -24.517 -10.741 27.793 1.00 95.50 70 ALA A C 1
ATOM 505 O O . ALA A 1 70 ? -24.028 -10.395 26.715 1.00 95.50 70 ALA A O 1
ATOM 506 N N . ALA A 1 71 ? -25.525 -10.066 28.356 1.00 95.38 71 ALA A N 1
ATOM 507 C CA . ALA A 1 71 ? -26.141 -8.892 27.738 1.00 95.38 71 ALA A CA 1
ATOM 508 C C . ALA A 1 71 ? -25.156 -7.715 27.607 1.00 95.38 71 ALA A C 1
ATOM 510 O O . ALA A 1 71 ? -25.086 -7.080 26.553 1.00 95.38 71 ALA A O 1
ATOM 511 N N . LEU A 1 72 ? -24.348 -7.458 28.643 1.00 96.44 72 LEU A N 1
ATOM 512 C CA . LEU A 1 72 ? -23.276 -6.458 28.619 1.00 96.44 72 LEU A CA 1
ATOM 513 C C . LEU A 1 72 ? -22.227 -6.789 27.557 1.00 96.44 72 LEU A C 1
ATOM 515 O O . LEU A 1 72 ? -21.810 -5.900 26.817 1.00 96.44 72 LEU A O 1
ATOM 519 N N . GLY A 1 73 ? -21.817 -8.057 27.462 1.00 96.25 73 GLY A N 1
ATOM 520 C CA . GLY A 1 73 ? -20.858 -8.518 26.461 1.00 96.25 73 GLY A CA 1
ATOM 521 C C . GLY A 1 73 ? -21.358 -8.303 25.032 1.00 96.25 73 GLY A C 1
ATOM 522 O O . GLY A 1 73 ? -20.637 -7.731 24.213 1.00 96.25 73 GLY A O 1
ATOM 523 N N . SER A 1 74 ? -22.608 -8.689 24.752 1.00 96.38 74 SER A N 1
ATOM 524 C CA . SER A 1 74 ? -23.244 -8.474 23.443 1.00 96.38 74 SER A CA 1
ATOM 525 C C . SER A 1 74 ? -23.306 -6.988 23.099 1.00 96.38 74 SER A C 1
ATOM 527 O O . SER A 1 74 ? -22.823 -6.567 22.048 1.00 96.38 74 SER A O 1
ATOM 529 N N . ARG A 1 75 ? -23.822 -6.166 24.022 1.00 96.75 75 ARG A N 1
ATOM 530 C CA . ARG A 1 75 ? -23.986 -4.730 23.789 1.00 96.75 75 ARG A CA 1
ATOM 531 C C . ARG A 1 75 ? -22.654 -4.009 23.608 1.00 96.75 75 ARG A C 1
ATOM 533 O O . ARG A 1 75 ? -22.544 -3.127 22.762 1.00 96.75 75 ARG A O 1
ATOM 540 N N . ARG A 1 76 ? -21.625 -4.397 24.365 1.00 97.50 76 ARG A N 1
ATOM 541 C CA . ARG A 1 76 ? -20.267 -3.863 24.206 1.00 97.50 76 ARG A CA 1
ATOM 542 C C . ARG A 1 76 ? -19.733 -4.156 22.810 1.00 97.50 76 ARG A C 1
ATOM 544 O O . ARG A 1 76 ? -19.231 -3.249 22.158 1.00 97.50 76 ARG A O 1
ATOM 551 N N . SER A 1 77 ? -19.881 -5.398 22.348 1.00 97.06 77 SER A N 1
ATOM 552 C CA . SER A 1 77 ? -19.420 -5.802 21.019 1.00 97.06 77 SER A CA 1
ATOM 553 C C . SER A 1 77 ? -20.091 -4.990 19.908 1.00 97.06 77 SER A C 1
ATOM 555 O O . SER A 1 77 ? -19.404 -4.521 19.001 1.00 97.06 77 SER A O 1
ATOM 557 N N . GLU A 1 78 ? -21.404 -4.763 20.011 1.00 96.94 78 GLU A N 1
ATOM 558 C CA . GLU A 1 78 ? -22.163 -3.923 19.077 1.00 96.94 78 GLU A CA 1
ATOM 559 C C . GLU A 1 78 ? -21.649 -2.479 19.041 1.00 96.94 78 GLU A C 1
ATOM 561 O O . GLU A 1 78 ? -21.373 -1.950 17.963 1.00 96.94 78 GLU A O 1
ATOM 566 N N . LEU A 1 79 ? -21.502 -1.846 20.210 1.00 96.69 79 LEU A N 1
ATOM 567 C CA . LEU A 1 79 ? -21.080 -0.447 20.313 1.00 96.69 79 LEU A CA 1
ATOM 568 C C . LEU A 1 79 ? -19.649 -0.247 19.811 1.00 96.69 79 LEU A C 1
ATOM 570 O O . LEU A 1 79 ? -19.400 0.657 19.019 1.00 96.69 79 LEU A O 1
ATOM 574 N N . GLU A 1 80 ? -18.724 -1.126 20.195 1.00 96.81 80 GLU A N 1
ATOM 575 C CA . GLU A 1 80 ? -17.343 -1.065 19.713 1.00 96.81 80 GLU A CA 1
ATOM 576 C C . GLU A 1 80 ? -17.247 -1.332 18.202 1.00 96.81 80 GLU A C 1
ATOM 578 O O . GLU A 1 80 ? -16.404 -0.754 17.517 1.00 96.81 80 GLU A O 1
ATOM 583 N N . ALA A 1 81 ? -18.086 -2.218 17.651 1.00 96.62 81 ALA A N 1
ATOM 584 C CA . ALA A 1 81 ? -18.127 -2.455 16.210 1.00 96.62 81 ALA A CA 1
ATOM 585 C C . ALA A 1 81 ? -18.646 -1.230 15.447 1.00 96.62 81 ALA A C 1
ATOM 587 O O . ALA A 1 81 ? -18.075 -0.877 14.414 1.00 96.62 81 ALA A O 1
ATOM 588 N N . ALA A 1 82 ? -19.683 -0.570 15.969 1.00 95.88 82 ALA A N 1
ATOM 589 C CA . ALA A 1 82 ? -20.219 0.659 15.398 1.00 95.88 82 ALA A CA 1
ATOM 590 C C . ALA A 1 82 ? -19.199 1.809 15.454 1.00 95.88 82 ALA A C 1
ATOM 592 O O . ALA A 1 82 ? -19.002 2.493 14.451 1.00 95.88 82 ALA A O 1
ATOM 593 N N . GLU A 1 83 ? -18.507 1.979 16.584 1.00 95.81 83 GLU A N 1
ATOM 594 C CA . GLU A 1 83 ? -17.457 2.990 16.750 1.00 95.81 83 GLU A CA 1
ATOM 595 C C . GLU A 1 83 ? -16.305 2.759 15.765 1.00 95.81 83 GLU A C 1
ATOM 597 O O . GLU A 1 83 ? -15.957 3.660 15.004 1.00 95.81 83 GLU A O 1
ATOM 602 N N . ARG A 1 84 ? -15.789 1.524 15.677 1.00 95.31 84 ARG A N 1
ATOM 603 C CA . ARG A 1 84 ? -14.750 1.169 14.695 1.00 95.31 84 ARG A CA 1
ATOM 604 C C . ARG A 1 84 ? -15.189 1.452 13.260 1.00 95.31 84 ARG A C 1
ATOM 606 O O . ARG A 1 84 ? -14.404 1.986 12.482 1.00 95.31 84 ARG A O 1
ATOM 613 N N . ALA A 1 85 ? -16.421 1.096 12.895 1.00 95.69 85 ALA A N 1
ATOM 614 C CA . ALA A 1 85 ? -16.939 1.346 11.553 1.00 95.69 85 ALA A CA 1
ATOM 615 C C . ALA A 1 85 ? -17.031 2.849 11.244 1.00 95.69 85 ALA A C 1
ATOM 617 O O . ALA A 1 85 ? -16.685 3.265 10.138 1.00 95.69 85 ALA A O 1
ATOM 618 N N . ALA A 1 86 ? -17.446 3.662 12.220 1.00 95.25 86 ALA A N 1
ATOM 619 C CA . ALA A 1 86 ? -17.480 5.113 12.089 1.00 95.25 86 ALA A CA 1
ATOM 620 C C . ALA A 1 86 ? -16.072 5.707 11.917 1.00 95.25 86 ALA A C 1
ATOM 622 O O . ALA A 1 86 ? -15.874 6.528 11.023 1.00 95.25 86 ALA A O 1
ATOM 623 N N . THR A 1 87 ? -15.086 5.252 12.700 1.00 95.62 87 THR A N 1
ATOM 624 C CA . THR A 1 87 ? -13.680 5.665 12.555 1.00 95.62 87 THR A CA 1
ATOM 625 C C . THR A 1 87 ? -13.141 5.322 11.170 1.00 95.62 87 THR A C 1
ATOM 627 O O . THR A 1 87 ? -12.643 6.201 10.476 1.00 95.62 87 THR A O 1
ATOM 630 N N . VAL A 1 88 ? -13.323 4.078 10.715 1.00 95.00 88 VAL A N 1
ATOM 631 C CA . VAL A 1 88 ? -12.865 3.636 9.386 1.00 95.00 88 VAL A CA 1
ATOM 632 C C . VAL A 1 88 ? -13.518 4.444 8.262 1.00 95.00 88 VAL A C 1
ATOM 634 O O . VAL A 1 88 ? -12.867 4.765 7.272 1.00 95.00 88 VAL A O 1
ATOM 637 N N . ALA A 1 89 ? -14.801 4.787 8.396 1.00 94.38 89 ALA A N 1
ATOM 638 C CA . ALA A 1 89 ? -15.494 5.610 7.412 1.00 94.38 89 ALA A CA 1
ATOM 639 C C . ALA A 1 89 ? -14.982 7.061 7.394 1.00 94.38 89 ALA A C 1
ATOM 641 O O . ALA A 1 89 ? -14.861 7.641 6.316 1.00 94.38 89 ALA A O 1
ATOM 642 N N . ALA A 1 90 ? -14.676 7.634 8.561 1.00 95.00 90 ALA A N 1
ATOM 643 C CA . ALA A 1 90 ? -14.146 8.991 8.689 1.00 95.00 90 ALA A CA 1
ATOM 644 C C . ALA A 1 90 ? -12.697 9.112 8.190 1.00 95.00 90 ALA A C 1
ATOM 646 O O . ALA A 1 90 ? -12.331 10.123 7.600 1.00 95.00 90 ALA A O 1
ATOM 647 N N . GLU A 1 91 ? -11.890 8.070 8.388 1.00 94.19 91 GLU A N 1
ATOM 648 C CA . GLU A 1 91 ? -10.491 7.985 7.946 1.00 94.19 91 GLU A CA 1
ATOM 649 C C . GLU A 1 91 ? -10.346 7.461 6.508 1.00 94.19 91 GLU A C 1
ATOM 651 O O . GLU A 1 91 ? -9.243 7.148 6.054 1.00 94.19 91 GLU A O 1
ATOM 656 N N . ARG A 1 92 ? -11.451 7.337 5.765 1.00 91.25 92 ARG A N 1
ATOM 657 C CA . ARG A 1 92 ? -11.424 6.848 4.388 1.00 91.25 92 ARG A CA 1
ATOM 658 C C . ARG A 1 92 ? -10.611 7.795 3.500 1.00 91.25 92 ARG A C 1
ATOM 660 O O . ARG A 1 92 ? -11.019 8.921 3.235 1.00 91.25 92 ARG A O 1
ATOM 667 N N . LEU A 1 93 ? -9.512 7.274 2.964 1.00 87.19 93 LEU A N 1
ATOM 668 C CA . LEU A 1 93 ? -8.661 7.945 1.983 1.00 87.19 93 LEU A CA 1
ATOM 669 C C . LEU A 1 93 ? -9.005 7.492 0.559 1.00 87.19 93 LEU A C 1
ATOM 671 O O . LEU A 1 93 ? -9.305 6.316 0.327 1.00 87.19 93 LEU A O 1
ATOM 675 N N . ASP A 1 94 ? -8.938 8.417 -0.399 1.00 87.25 94 ASP A N 1
ATOM 676 C CA . ASP A 1 94 ? -8.987 8.086 -1.821 1.00 87.25 94 ASP A CA 1
ATOM 677 C C . ASP A 1 94 ? -7.587 7.697 -2.308 1.00 87.25 94 ASP A C 1
ATOM 679 O O . ASP A 1 94 ? -6.739 8.538 -2.587 1.00 87.25 94 ASP A O 1
ATOM 683 N N . LEU A 1 95 ? -7.341 6.391 -2.414 1.00 85.81 95 LEU A N 1
ATOM 684 C CA . LEU A 1 95 ? -6.057 5.867 -2.887 1.00 85.81 95 LEU A CA 1
ATOM 685 C C . LEU A 1 95 ? -5.847 6.047 -4.402 1.00 85.81 95 LEU A C 1
ATOM 687 O O . LEU A 1 95 ? -4.800 5.651 -4.911 1.00 85.81 95 LEU A O 1
ATOM 691 N N . THR A 1 96 ? -6.832 6.586 -5.130 1.00 84.50 96 THR A N 1
ATOM 692 C CA . THR A 1 96 ? -6.708 6.915 -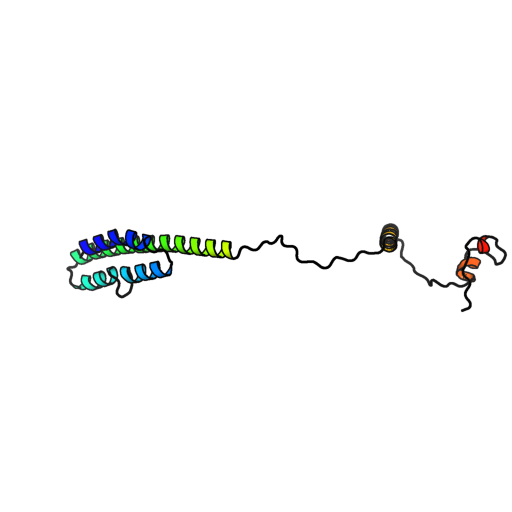6.560 1.00 84.50 96 THR A CA 1
ATOM 693 C C . THR A 1 96 ? -6.243 8.345 -6.808 1.00 84.50 96 THR A C 1
ATOM 695 O O . THR A 1 96 ? -5.918 8.680 -7.948 1.00 84.50 96 THR A O 1
ATOM 698 N N . GLU A 1 97 ? -6.168 9.172 -5.762 1.00 84.06 97 GLU A N 1
ATOM 699 C CA . GLU A 1 97 ? -5.608 10.514 -5.853 1.00 84.06 97 GLU A CA 1
ATOM 700 C C . GLU A 1 97 ? -4.130 10.421 -6.261 1.00 84.06 97 GLU A C 1
ATOM 702 O O . GLU A 1 97 ? -3.259 9.966 -5.516 1.00 84.06 97 GLU A O 1
ATOM 707 N N . LEU A 1 98 ? -3.858 10.795 -7.511 1.00 73.69 98 LEU A N 1
ATOM 708 C CA . LEU A 1 98 ? -2.522 10.784 -8.084 1.00 73.69 98 LEU A CA 1
ATOM 709 C C . LEU A 1 98 ? -1.805 12.062 -7.667 1.00 73.69 98 LEU A C 1
ATOM 711 O O . LEU A 1 98 ? -2.085 13.147 -8.172 1.00 73.69 98 LEU A O 1
ATOM 715 N N . LEU A 1 99 ? -0.841 11.911 -6.766 1.00 74.31 99 LEU A N 1
ATOM 716 C CA . LEU A 1 99 ? 0.227 12.889 -6.611 1.00 74.31 99 LEU A CA 1
ATOM 717 C C . LEU A 1 99 ? 1.063 12.893 -7.897 1.00 74.31 99 LEU A C 1
ATOM 719 O O . LEU A 1 99 ? 1.252 11.838 -8.508 1.00 74.31 99 LEU A O 1
ATOM 723 N N . GLU A 1 100 ? 1.574 14.054 -8.309 1.00 80.06 100 GLU A N 1
ATOM 724 C CA . GLU A 1 100 ? 2.535 14.138 -9.414 1.00 80.06 100 GLU A CA 1
ATOM 725 C C . GLU A 1 100 ? 3.759 13.272 -9.082 1.00 80.06 100 GLU A C 1
ATOM 727 O O . GLU A 1 100 ? 4.614 13.631 -8.270 1.00 80.06 100 GLU A O 1
ATOM 732 N N . LEU A 1 101 ? 3.813 12.079 -9.674 1.00 78.19 101 LEU A N 1
ATOM 733 C CA . LEU A 1 101 ? 4.958 11.189 -9.571 1.00 78.19 101 LEU A CA 1
ATOM 734 C C . LEU A 1 101 ? 6.026 11.664 -10.558 1.00 78.19 101 LEU A C 1
ATOM 736 O O . LEU A 1 101 ? 5.687 12.039 -11.682 1.00 78.19 101 LEU A O 1
ATOM 740 N N . PRO A 1 102 ? 7.318 11.612 -10.193 1.00 83.31 102 PRO A N 1
ATOM 741 C CA . PRO A 1 102 ? 8.374 11.895 -11.148 1.00 83.31 102 PRO A CA 1
ATOM 742 C C . PRO A 1 102 ? 8.273 10.920 -12.324 1.00 83.31 102 PRO A C 1
ATOM 744 O O . PRO A 1 102 ? 8.221 9.698 -12.142 1.00 83.31 102 PRO A O 1
ATOM 747 N N . GLU A 1 103 ? 8.246 11.466 -13.537 1.00 86.00 103 GLU A N 1
ATOM 748 C CA . GLU A 1 103 ? 8.226 10.661 -14.749 1.00 86.00 103 GLU A CA 1
ATOM 749 C C . GLU A 1 103 ? 9.534 9.878 -14.887 1.00 86.00 103 GLU A C 1
ATOM 751 O O . GLU A 1 103 ? 10.633 10.373 -14.615 1.00 86.00 103 GLU A O 1
ATOM 756 N N . ARG A 1 104 ? 9.428 8.624 -15.333 1.00 89.31 104 ARG A N 1
ATOM 757 C CA . ARG A 1 104 ? 10.612 7.846 -15.693 1.00 89.31 104 ARG A CA 1
ATOM 758 C C . ARG A 1 104 ? 11.188 8.402 -16.992 1.00 89.31 104 ARG A C 1
ATOM 760 O O . ARG A 1 104 ? 10.478 8.514 -17.987 1.00 89.31 104 ARG A O 1
ATOM 767 N N . GLY A 1 105 ? 12.488 8.686 -16.991 1.00 92.12 105 GLY A N 1
ATOM 768 C CA . GLY A 1 105 ? 13.217 9.008 -18.214 1.00 92.12 105 GLY A CA 1
ATOM 769 C C . GLY A 1 105 ? 13.193 7.852 -19.220 1.00 92.12 105 GLY A C 1
ATOM 770 O O . GLY A 1 105 ? 12.916 6.702 -18.875 1.00 92.12 105 GLY A O 1
ATOM 771 N N . SER A 1 106 ? 13.506 8.165 -20.475 1.00 94.12 106 SER A N 1
ATOM 772 C CA . SER A 1 106 ? 13.576 7.195 -21.570 1.00 94.12 106 SER A CA 1
ATOM 773 C C . SER A 1 106 ? 14.947 7.238 -22.235 1.00 94.12 106 SER A C 1
ATOM 775 O O . SER A 1 106 ? 15.547 8.304 -22.361 1.00 94.12 106 SER A O 1
ATOM 777 N N . LEU A 1 107 ? 15.433 6.081 -22.688 1.00 97.06 107 LEU A N 1
ATOM 778 C CA . LEU A 1 107 ? 16.631 6.014 -23.523 1.00 97.06 107 LEU A CA 1
ATOM 779 C C . LEU A 1 107 ? 16.350 6.614 -24.903 1.00 97.06 107 LEU A C 1
ATOM 781 O O . LEU A 1 107 ? 15.243 6.492 -25.433 1.00 97.06 107 LEU A O 1
ATOM 785 N N . HIS A 1 108 ? 17.370 7.205 -25.521 1.00 97.88 108 HIS A N 1
ATOM 786 C CA . HIS A 1 108 ? 17.272 7.669 -26.900 1.00 97.88 108 HIS A CA 1
ATOM 787 C C . HIS A 1 108 ? 16.993 6.493 -27.853 1.00 97.88 108 HIS A C 1
ATOM 789 O O . HIS A 1 108 ? 17.477 5.380 -27.641 1.00 97.88 108 HIS A O 1
ATOM 795 N N . LEU A 1 109 ? 16.229 6.728 -28.926 1.00 97.62 109 LEU A N 1
ATOM 796 C CA . LEU A 1 109 ? 15.830 5.671 -29.869 1.00 97.62 109 LEU A CA 1
ATOM 797 C C . LEU A 1 109 ? 17.031 4.964 -30.515 1.00 97.62 109 LEU A C 1
ATOM 799 O O . LEU A 1 109 ? 16.979 3.759 -30.757 1.00 97.62 109 LEU A O 1
ATOM 803 N N . VAL A 1 110 ? 18.119 5.703 -30.757 1.00 98.12 110 VAL A N 1
ATOM 804 C CA . VAL A 1 110 ? 19.369 5.142 -31.293 1.00 98.12 110 VAL A CA 1
ATOM 805 C C . VAL A 1 110 ? 19.981 4.153 -30.306 1.00 98.12 110 VAL A C 1
ATOM 807 O O . VAL A 1 110 ? 20.283 3.040 -30.712 1.00 98.12 110 VAL A O 1
ATOM 810 N N . THR A 1 111 ? 20.074 4.502 -29.019 1.00 97.94 111 THR A N 1
ATOM 811 C CA . THR A 1 111 ? 20.588 3.603 -27.972 1.00 97.94 111 THR A CA 1
ATOM 812 C C . THR A 1 111 ? 19.741 2.339 -27.876 1.00 97.94 111 THR A C 1
ATOM 814 O O . THR A 1 111 ? 20.266 1.239 -27.954 1.00 97.94 111 THR A O 1
ATOM 817 N N . GLN A 1 112 ? 18.411 2.480 -27.840 1.00 98.00 112 GLN A N 1
ATOM 818 C CA . GLN A 1 112 ? 17.512 1.321 -27.795 1.00 98.00 112 GLN A CA 1
ATOM 819 C C . GLN A 1 112 ? 17.678 0.395 -29.009 1.00 98.00 112 GLN A C 1
ATOM 821 O O . GLN A 1 112 ? 17.558 -0.822 -28.891 1.00 98.00 112 GLN A O 1
ATOM 826 N N . THR A 1 113 ? 17.904 0.969 -30.192 1.00 97.88 113 THR A N 1
ATOM 827 C CA . THR A 1 113 ? 18.102 0.196 -31.425 1.00 97.88 113 THR A CA 1
ATOM 828 C C . THR A 1 113 ? 19.466 -0.484 -31.432 1.00 97.88 113 THR A C 1
ATOM 830 O O . THR A 1 113 ? 19.557 -1.652 -31.802 1.00 97.88 113 THR A O 1
ATOM 833 N N . TRP A 1 114 ? 20.501 0.234 -30.996 1.00 97.50 114 TRP A N 1
ATOM 834 C CA . TRP A 1 114 ? 21.858 -0.274 -30.850 1.00 97.50 114 TRP A CA 1
ATOM 835 C C . TRP A 1 114 ? 21.895 -1.479 -29.913 1.00 97.50 114 TRP A C 1
ATOM 837 O O . TRP A 1 114 ? 22.330 -2.549 -30.332 1.00 97.50 114 TRP A O 1
ATOM 847 N N . ASP A 1 115 ? 21.337 -1.344 -28.709 1.00 97.25 115 ASP A N 1
ATOM 848 C CA . ASP A 1 115 ? 21.308 -2.411 -27.704 1.00 97.25 115 ASP A CA 1
ATOM 849 C C . ASP A 1 115 ? 20.605 -3.662 -28.246 1.00 97.25 115 ASP A C 1
ATOM 851 O O . ASP A 1 115 ? 21.132 -4.768 -28.163 1.00 97.25 115 ASP A O 1
ATOM 855 N N . ARG A 1 116 ? 19.457 -3.488 -28.919 1.00 97.69 116 ARG A N 1
ATOM 856 C CA . ARG A 1 116 ? 18.728 -4.604 -29.547 1.00 97.69 116 ARG A CA 1
ATOM 857 C C . ARG A 1 116 ? 19.538 -5.317 -30.626 1.00 97.69 116 ARG A C 1
ATOM 859 O O . ARG A 1 116 ? 19.422 -6.532 -30.754 1.00 97.69 116 ARG A O 1
ATOM 866 N N . LEU A 1 117 ? 20.304 -4.585 -31.436 1.00 97.50 117 LEU A N 1
ATOM 867 C CA . LEU A 1 117 ? 21.170 -5.191 -32.448 1.00 97.50 117 LEU A CA 1
ATOM 868 C C . LEU A 1 117 ? 22.317 -5.950 -31.781 1.00 97.50 117 LEU A C 1
ATOM 870 O O . LEU A 1 117 ? 22.556 -7.106 -32.125 1.00 97.50 117 LEU A O 1
ATOM 874 N N . VAL A 1 118 ? 22.980 -5.326 -30.808 1.00 97.94 118 VAL A N 1
ATOM 875 C CA . VAL A 1 118 ? 24.078 -5.928 -30.044 1.00 97.94 118 VAL A CA 1
ATOM 876 C C . VAL A 1 118 ? 23.635 -7.232 -29.378 1.00 97.94 118 VAL A C 1
ATOM 878 O O . VAL A 1 118 ? 24.316 -8.245 -29.534 1.00 97.94 118 VAL A O 1
ATOM 881 N N . ASP A 1 119 ? 22.466 -7.249 -28.735 1.00 98.12 119 ASP A N 1
ATOM 882 C CA . ASP A 1 119 ? 21.915 -8.434 -28.067 1.00 98.12 119 ASP A CA 1
ATOM 883 C C . ASP A 1 119 ? 21.768 -9.634 -29.013 1.00 98.12 119 ASP A C 1
ATOM 885 O O . ASP A 1 119 ? 22.087 -10.768 -28.644 1.00 98.12 119 ASP A O 1
ATOM 889 N N . VAL A 1 120 ? 21.329 -9.401 -30.256 1.00 98.19 120 VAL A N 1
ATOM 890 C CA . VAL A 1 120 ? 21.194 -10.462 -31.266 1.00 98.19 120 VAL A CA 1
ATOM 891 C C . VAL A 1 120 ? 22.552 -11.100 -31.566 1.00 98.19 120 VAL A C 1
ATOM 893 O O . VAL A 1 120 ? 22.667 -12.326 -31.572 1.00 98.19 120 VAL A O 1
ATOM 896 N N . PHE A 1 121 ? 23.592 -10.291 -31.781 1.00 98.06 121 PHE A N 1
ATOM 897 C CA . PHE A 1 121 ? 24.928 -10.795 -32.109 1.00 98.06 121 PHE A CA 1
ATOM 898 C C . PHE A 1 121 ? 25.623 -11.439 -30.906 1.00 98.06 121 PHE A C 1
ATOM 900 O O . PHE A 1 121 ? 26.270 -12.478 -31.065 1.00 98.06 121 PHE A O 1
ATOM 907 N N . ILE A 1 122 ? 25.430 -10.904 -29.697 1.00 98.00 122 ILE A N 1
ATOM 908 C CA . ILE A 1 122 ? 25.882 -11.559 -28.462 1.00 98.00 122 ILE A CA 1
ATOM 909 C C . ILE A 1 122 ? 25.229 -12.939 -28.331 1.00 98.00 122 ILE A C 1
ATOM 911 O O . ILE A 1 122 ? 25.916 -13.920 -28.047 1.00 98.0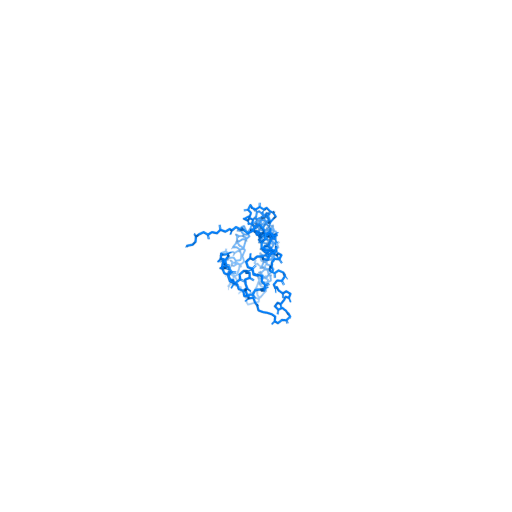0 122 ILE A O 1
ATOM 915 N N . GLY A 1 123 ? 23.930 -13.053 -28.626 1.00 98.00 123 GLY A N 1
ATOM 916 C CA . GLY A 1 123 ? 23.217 -14.334 -28.649 1.00 98.00 123 GLY A CA 1
ATOM 917 C C . GLY A 1 123 ? 23.781 -15.351 -29.651 1.00 98.00 123 GLY A C 1
ATOM 918 O O . GLY A 1 123 ? 23.626 -16.556 -29.459 1.00 98.00 123 GLY A O 1
ATOM 919 N N . MET A 1 124 ? 24.479 -14.886 -30.690 1.00 98.00 124 MET A N 1
ATOM 920 C CA . MET A 1 124 ? 25.176 -15.721 -31.675 1.00 98.00 124 MET A CA 1
ATOM 921 C C . MET A 1 124 ? 26.627 -16.055 -31.280 1.00 98.00 124 MET A C 1
ATOM 923 O O . MET A 1 124 ? 27.297 -16.788 -32.007 1.00 98.00 124 MET A O 1
ATOM 927 N N . GLY A 1 125 ? 27.116 -15.545 -30.145 1.00 98.06 125 GLY A N 1
ATOM 928 C CA . GLY A 1 125 ? 28.472 -15.775 -29.641 1.00 98.06 125 GLY A CA 1
ATOM 929 C C . GLY A 1 125 ? 29.506 -14.727 -30.064 1.00 98.06 125 GLY A C 1
ATOM 930 O O . GLY A 1 125 ? 30.701 -14.957 -29.881 1.00 98.06 125 GLY A O 1
ATOM 931 N N . PHE A 1 126 ? 29.081 -13.591 -30.624 1.00 98.12 126 PHE A N 1
ATOM 932 C CA . PHE A 1 126 ? 29.973 -12.461 -30.895 1.00 98.12 126 PHE A CA 1
ATOM 933 C C . PHE A 1 126 ? 30.234 -11.647 -29.620 1.00 98.12 126 PHE A C 1
ATOM 935 O O . PHE A 1 126 ? 29.445 -11.656 -28.676 1.00 98.12 126 PHE A O 1
ATOM 942 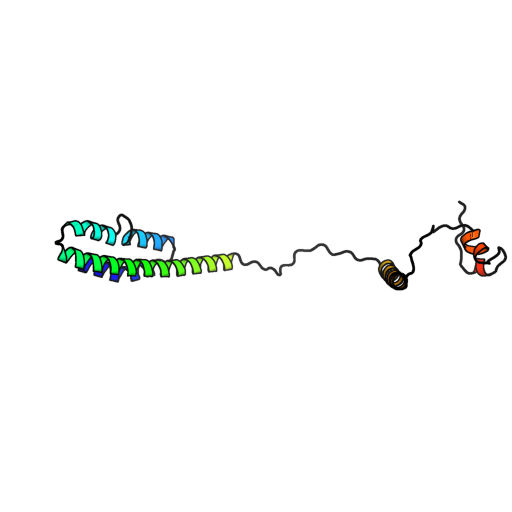N N . THR A 1 127 ? 31.338 -10.904 -29.609 1.00 97.50 127 THR A N 1
ATOM 943 C CA . THR A 1 127 ? 31.709 -9.983 -28.527 1.00 97.50 127 THR A CA 1
ATOM 944 C C . THR A 1 127 ? 31.748 -8.551 -29.039 1.00 97.50 127 THR A C 1
ATOM 946 O O . THR A 1 127 ? 32.208 -8.313 -30.156 1.00 97.50 127 THR A O 1
ATOM 949 N N . VAL A 1 128 ? 31.316 -7.597 -28.215 1.00 96.88 128 VAL A N 1
ATOM 950 C CA . VAL A 1 128 ? 31.401 -6.165 -28.534 1.00 96.88 128 VAL A CA 1
ATOM 951 C C . VAL A 1 128 ? 32.851 -5.696 -28.419 1.00 96.88 128 VAL A C 1
ATOM 953 O O . VAL A 1 128 ? 33.523 -5.995 -27.432 1.00 96.88 128 VAL A O 1
ATOM 956 N N . ALA A 1 129 ? 33.318 -4.962 -29.426 1.00 96.56 129 ALA A N 1
ATOM 957 C CA . ALA A 1 129 ? 34.600 -4.270 -29.425 1.00 96.56 129 ALA A CA 1
ATOM 958 C C . ALA A 1 129 ? 34.372 -2.809 -29.825 1.00 96.56 129 ALA A C 1
ATOM 960 O O . ALA A 1 129 ? 33.661 -2.538 -30.792 1.00 96.56 129 ALA A O 1
ATOM 961 N N . GLU A 1 130 ? 34.974 -1.888 -29.078 1.00 95.50 130 GLU A N 1
ATOM 962 C CA . GLU A 1 130 ? 34.891 -0.445 -29.311 1.00 95.50 130 GLU A CA 1
ATOM 963 C C . GLU A 1 130 ? 36.270 0.106 -29.691 1.00 95.50 130 GLU A C 1
ATOM 965 O O . GLU A 1 130 ? 37.303 -0.480 -29.354 1.00 95.50 130 GLU A O 1
ATOM 970 N N . GLY A 1 131 ? 36.279 1.231 -30.403 1.00 95.62 131 GLY A N 1
ATOM 971 C CA . GLY A 1 131 ? 37.480 1.916 -30.873 1.00 95.62 131 GLY A CA 1
ATOM 972 C C . GLY A 1 131 ? 37.333 3.436 -30.771 1.00 95.62 131 GLY A C 1
ATOM 973 O O . GLY A 1 131 ? 36.259 3.924 -30.409 1.00 95.62 131 GLY A O 1
ATOM 974 N N . PRO A 1 132 ? 38.404 4.195 -31.046 1.00 95.75 132 PRO A N 1
ATOM 975 C CA . PRO A 1 132 ? 38.344 5.652 -31.043 1.00 95.75 132 PRO A CA 1
ATOM 976 C C . PRO A 1 132 ? 37.463 6.178 -32.188 1.00 95.75 132 PRO A C 1
ATOM 978 O O . PRO A 1 132 ? 37.385 5.578 -33.255 1.00 95.75 132 PRO A O 1
ATOM 981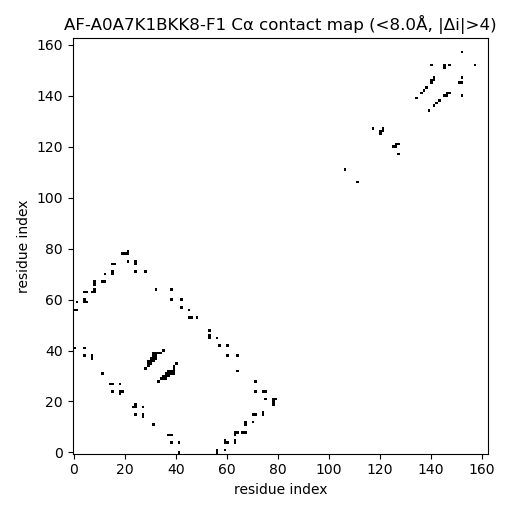 N N . GLU A 1 133 ? 36.821 7.330 -31.980 1.00 94.62 133 GLU A N 1
ATOM 982 C CA . GLU A 1 133 ? 36.025 7.994 -33.028 1.00 94.62 133 GLU A CA 1
ATOM 983 C C . GLU A 1 133 ? 36.904 8.710 -34.066 1.00 94.62 133 GLU A C 1
ATOM 985 O O . GLU A 1 133 ? 36.529 8.826 -35.231 1.00 94.62 133 GLU A O 1
ATOM 990 N N . VAL A 1 134 ? 38.083 9.185 -33.647 1.00 94.94 134 VAL A N 1
ATOM 991 C CA . VAL A 1 134 ? 39.096 9.758 -34.539 1.00 94.94 134 VAL A CA 1
ATOM 992 C C . VAL A 1 134 ? 40.141 8.692 -34.831 1.00 94.94 134 VAL A C 1
ATOM 994 O O . VAL A 1 134 ? 40.845 8.244 -33.926 1.00 94.94 134 VAL A O 1
ATOM 997 N N . GLU A 1 135 ? 40.244 8.312 -36.100 1.00 94.12 135 GLU A N 1
ATOM 998 C CA . GLU A 1 135 ? 41.116 7.238 -36.568 1.00 94.12 135 GLU A CA 1
ATOM 999 C C . GLU A 1 135 ? 42.253 7.723 -37.471 1.00 94.12 135 GLU A C 1
ATOM 1001 O O . GLU A 1 135 ? 42.231 8.825 -38.022 1.00 94.12 135 GLU A O 1
ATOM 1006 N N . THR A 1 136 ? 43.263 6.867 -37.632 1.00 93.75 136 THR A N 1
ATOM 1007 C CA . THR A 1 136 ? 44.394 7.125 -38.542 1.00 93.75 136 THR A CA 1
ATOM 1008 C C . THR A 1 136 ? 44.091 6.680 -39.976 1.00 93.75 136 THR A C 1
ATOM 1010 O O . THR A 1 136 ? 43.288 5.770 -40.198 1.00 93.75 136 THR A O 1
ATOM 1013 N N . ASP A 1 137 ? 44.796 7.253 -40.963 1.00 92.12 137 ASP A N 1
ATOM 1014 C CA . ASP A 1 137 ? 44.643 6.877 -42.384 1.00 92.12 137 ASP A CA 1
ATOM 1015 C C . ASP A 1 137 ? 44.859 5.373 -42.626 1.00 92.12 137 ASP A C 1
ATOM 1017 O O . ASP A 1 137 ? 44.162 4.749 -43.430 1.00 92.12 137 ASP A O 1
ATOM 1021 N N . TRP A 1 138 ? 45.783 4.772 -41.869 1.00 93.56 138 TRP A N 1
ATOM 1022 C CA . TRP A 1 138 ? 46.080 3.348 -41.950 1.00 93.56 138 TRP A CA 1
ATOM 1023 C C . TRP A 1 138 ? 44.871 2.479 -41.583 1.00 93.56 138 TRP A C 1
ATOM 1025 O O . TRP A 1 138 ? 44.488 1.612 -42.369 1.00 93.56 138 TRP A O 1
ATOM 1035 N N . TYR A 1 139 ? 44.258 2.706 -40.415 1.00 94.38 139 TYR A N 1
ATOM 1036 C CA . TYR A 1 139 ? 43.151 1.872 -39.928 1.00 94.38 139 TYR A CA 1
ATOM 1037 C C . TYR A 1 139 ? 41.841 2.133 -40.671 1.00 94.38 139 TYR A C 1
ATOM 1039 O O . TYR A 1 139 ? 41.102 1.186 -40.937 1.00 94.38 139 TYR A O 1
ATOM 1047 N N . ASN A 1 140 ? 41.573 3.384 -41.056 1.00 93.44 140 ASN A N 1
ATOM 1048 C CA . ASN A 1 140 ? 40.331 3.730 -41.744 1.00 93.44 140 ASN A CA 1
ATOM 1049 C C . ASN A 1 140 ? 40.350 3.368 -43.243 1.00 93.44 140 ASN A C 1
ATOM 1051 O O . ASN A 1 140 ? 39.290 3.152 -43.829 1.00 93.44 140 ASN A O 1
ATOM 1055 N N . PHE A 1 141 ? 41.532 3.286 -43.878 1.00 93.94 141 PHE A N 1
ATOM 1056 C CA . PHE A 1 141 ? 41.641 3.060 -45.327 1.00 93.94 141 PHE A CA 1
ATOM 1057 C C . PHE A 1 141 ? 42.665 2.000 -45.743 1.00 93.94 141 PHE A C 1
ATOM 1059 O O . PHE A 1 141 ? 42.292 1.001 -46.362 1.00 93.94 141 PHE A O 1
ATOM 1066 N N . GLU A 1 142 ? 43.958 2.209 -45.482 1.00 94.88 142 GLU A N 1
ATOM 1067 C CA . GLU A 1 142 ? 45.008 1.395 -46.118 1.00 94.88 142 GLU A CA 1
ATOM 1068 C C . GLU A 1 142 ? 44.926 -0.088 -45.731 1.00 94.88 142 GLU A C 1
ATOM 1070 O O . GLU A 1 142 ? 44.976 -0.957 -46.606 1.00 94.88 142 GLU A O 1
ATOM 1075 N N . ALA A 1 143 ? 44.694 -0.381 -44.448 1.00 95.81 143 ALA A N 1
ATOM 1076 C CA . ALA A 1 143 ? 44.517 -1.740 -43.939 1.00 95.81 143 ALA A CA 1
ATOM 1077 C C . ALA A 1 143 ? 43.267 -2.442 -44.507 1.00 95.81 143 ALA A C 1
ATOM 1079 O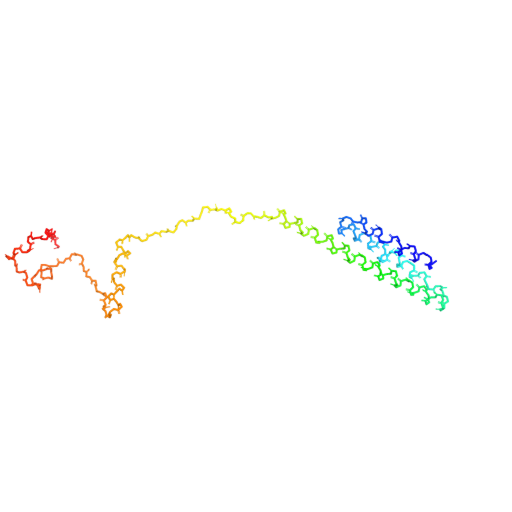 O . ALA A 1 143 ? 43.215 -3.671 -44.554 1.00 95.81 143 ALA A O 1
ATOM 1080 N N . LEU A 1 144 ? 42.282 -1.672 -44.983 1.00 94.25 144 LEU A N 1
ATOM 1081 C CA . LEU A 1 144 ? 41.062 -2.156 -45.637 1.00 94.25 144 LEU A CA 1
ATOM 1082 C C . LEU A 1 144 ? 41.209 -2.241 -47.167 1.00 94.25 144 LEU A C 1
ATOM 1084 O O . LEU A 1 144 ? 40.213 -2.346 -47.882 1.00 94.25 144 LEU A O 1
ATOM 1088 N N . ASN A 1 145 ? 42.450 -2.224 -47.674 1.00 94.69 145 ASN A N 1
ATOM 1089 C CA . ASN A 1 145 ? 42.799 -2.288 -49.096 1.00 94.69 145 ASN A CA 1
ATOM 1090 C C . ASN A 1 145 ? 42.327 -1.063 -49.909 1.00 94.69 145 ASN A C 1
ATOM 1092 O O . ASN A 1 145 ? 41.967 -1.176 -51.082 1.00 94.69 145 ASN A O 1
ATOM 1096 N N . ILE A 1 146 ? 42.337 0.122 -49.287 1.00 94.88 146 ILE A N 1
ATOM 1097 C CA . ILE A 1 146 ? 41.947 1.395 -49.908 1.00 94.88 146 ILE A CA 1
ATOM 1098 C C . ILE A 1 146 ? 43.177 2.326 -49.955 1.00 94.88 146 ILE A C 1
ATOM 1100 O O . ILE A 1 146 ? 43.390 3.132 -49.042 1.00 94.88 146 ILE A O 1
ATOM 1104 N N . PRO A 1 147 ? 44.016 2.246 -51.007 1.00 93.12 147 PRO A N 1
ATOM 1105 C CA . PRO A 1 147 ? 45.201 3.100 -51.134 1.00 93.12 147 PRO A CA 1
ATOM 1106 C C . PRO A 1 147 ? 44.836 4.578 -51.349 1.00 93.12 147 PRO A C 1
ATOM 1108 O O . PRO A 1 147 ? 43.704 4.901 -51.708 1.00 93.12 147 PRO A O 1
ATOM 1111 N N . ALA A 1 148 ? 45.809 5.482 -51.190 1.00 88.25 148 ALA A N 1
ATOM 1112 C CA . ALA A 1 148 ? 45.619 6.939 -51.266 1.00 88.25 148 ALA A CA 1
ATOM 1113 C C . ALA A 1 148 ? 44.889 7.441 -52.528 1.00 88.25 148 ALA A C 1
ATOM 1115 O O . ALA A 1 148 ? 44.081 8.361 -52.454 1.00 88.25 148 ALA A O 1
ATOM 1116 N N . ALA A 1 149 ? 45.131 6.819 -53.685 1.00 88.62 149 ALA A N 1
ATOM 1117 C CA . ALA A 1 149 ? 44.499 7.196 -54.952 1.00 88.62 149 ALA A CA 1
ATOM 1118 C C . ALA A 1 149 ? 43.148 6.497 -55.211 1.00 88.62 149 ALA A C 1
ATOM 1120 O O . ALA A 1 149 ? 42.596 6.613 -56.306 1.00 88.62 149 ALA A O 1
ATOM 1121 N N . HIS A 1 150 ? 42.625 5.723 -54.253 1.00 90.62 150 HIS A N 1
ATOM 1122 C CA . HIS A 1 150 ? 41.405 4.950 -54.453 1.00 90.62 150 HIS A CA 1
ATOM 1123 C C . HIS A 1 150 ? 40.165 5.865 -54.463 1.00 90.62 150 HIS A C 1
ATOM 1125 O O . HIS A 1 150 ? 39.941 6.583 -53.486 1.00 90.62 150 HIS A O 1
ATOM 1131 N N . PRO A 1 151 ? 39.297 5.797 -55.495 1.00 88.38 151 PRO A N 1
ATOM 1132 C CA . PRO A 1 151 ? 38.120 6.665 -55.607 1.00 88.38 151 PRO A CA 1
ATOM 1133 C C . PRO A 1 151 ? 37.182 6.618 -54.397 1.00 88.38 151 PRO A C 1
ATOM 1135 O O . PRO A 1 151 ? 36.538 7.612 -54.081 1.00 88.38 151 PRO A O 1
ATOM 1138 N N . ALA A 1 152 ? 37.126 5.479 -53.696 1.00 87.69 152 ALA A N 1
ATOM 1139 C CA . ALA A 1 152 ? 36.278 5.332 -52.515 1.00 87.69 152 ALA A CA 1
ATOM 1140 C C . ALA A 1 152 ? 36.634 6.301 -51.376 1.00 87.69 152 ALA A C 1
ATOM 1142 O O . ALA A 1 152 ? 35.731 6.698 -50.652 1.00 87.69 152 ALA A O 1
ATOM 1143 N N . ARG A 1 153 ? 37.887 6.777 -51.263 1.00 85.94 153 ARG A N 1
ATOM 1144 C CA . ARG A 1 153 ? 38.258 7.764 -50.227 1.00 85.94 153 ARG A CA 1
ATOM 1145 C C . ARG A 1 153 ? 37.448 9.061 -50.329 1.00 85.94 153 ARG A C 1
ATOM 1147 O O . ARG A 1 153 ? 37.149 9.674 -49.312 1.00 85.94 153 ARG A O 1
ATOM 1154 N N . GLY A 1 154 ? 37.055 9.443 -51.546 1.00 84.44 154 GLY A N 1
ATOM 1155 C CA . GLY A 1 154 ? 36.200 10.603 -51.801 1.00 84.44 154 GLY A CA 1
ATOM 1156 C C . GLY A 1 154 ? 34.695 10.318 -51.752 1.00 84.44 154 GLY A C 1
ATOM 1157 O O . GLY A 1 154 ? 33.922 11.239 -51.967 1.00 84.44 154 GLY A O 1
ATOM 1158 N N . MET A 1 155 ? 34.259 9.072 -51.516 1.00 88.25 155 MET A N 1
ATOM 1159 C CA . MET A 1 155 ? 32.829 8.716 -51.474 1.00 88.25 155 MET A CA 1
ATOM 1160 C C . MET A 1 155 ? 32.187 8.929 -50.099 1.00 88.25 155 MET A C 1
ATOM 1162 O O . MET A 1 155 ? 30.963 8.966 -50.012 1.00 88.25 155 MET A O 1
ATOM 1166 N N . TRP A 1 156 ? 32.988 9.012 -49.035 1.00 84.69 156 TRP A N 1
ATOM 1167 C CA . TRP A 1 156 ? 32.501 8.997 -47.650 1.00 84.69 156 TRP A CA 1
ATOM 1168 C C . TRP A 1 156 ? 32.545 10.361 -46.951 1.00 84.69 156 TRP A C 1
ATOM 1170 O O . TRP A 1 156 ? 32.306 10.410 -45.749 1.00 84.69 156 TRP A O 1
ATOM 1180 N N . ASP A 1 157 ? 32.855 11.443 -47.679 1.00 88.56 157 ASP A N 1
ATOM 1181 C CA . ASP A 1 157 ? 32.932 12.819 -47.153 1.00 88.56 157 ASP A CA 1
ATOM 1182 C C . ASP A 1 157 ? 33.690 12.915 -45.814 1.00 88.56 157 ASP A C 1
ATOM 1184 O O . ASP A 1 157 ? 33.259 13.559 -44.857 1.00 88.56 157 ASP A O 1
ATOM 1188 N N . THR A 1 158 ? 34.833 12.225 -45.746 1.00 90.50 158 THR A N 1
ATOM 1189 C CA . THR A 1 158 ? 35.629 12.075 -44.523 1.00 90.50 158 THR A CA 1
ATOM 1190 C C . THR A 1 158 ? 36.067 13.433 -43.976 1.00 90.50 158 THR A C 1
ATOM 1192 O O . THR A 1 158 ? 36.672 14.238 -44.688 1.00 90.50 158 THR A O 1
ATOM 1195 N N . LEU A 1 159 ? 35.818 13.665 -42.686 1.00 92.00 159 LEU A N 1
ATOM 1196 C CA . LEU A 1 159 ? 36.339 14.827 -41.971 1.00 92.00 159 LEU A CA 1
ATOM 1197 C C . LEU A 1 159 ? 37.794 14.570 -41.571 1.00 92.00 159 LEU A C 1
ATOM 1199 O O . LEU A 1 159 ? 38.070 13.761 -40.689 1.00 92.00 159 LEU A O 1
ATOM 1203 N N . TYR A 1 160 ? 38.721 15.266 -42.225 1.00 90.19 160 TYR A N 1
ATOM 1204 C CA . TYR A 1 160 ? 40.140 15.219 -41.882 1.00 90.19 160 TYR A CA 1
ATOM 1205 C C . TYR A 1 160 ? 40.448 16.191 -40.744 1.00 90.19 160 TYR A C 1
ATOM 1207 O O . TYR A 1 160 ? 40.004 17.341 -40.760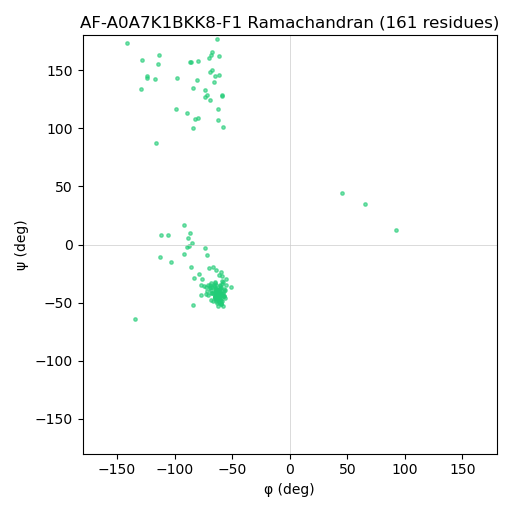 1.00 90.19 160 TYR A O 1
ATOM 1215 N N . VAL A 1 161 ? 41.224 15.723 -39.770 1.00 90.38 161 VAL A N 1
ATOM 1216 C CA . VAL A 1 161 ? 41.682 16.505 -38.619 1.00 90.38 161 VAL A CA 1
ATOM 1217 C C . VAL A 1 161 ? 43.206 16.469 -38.544 1.00 90.38 161 VAL A C 1
ATOM 1219 O O . VAL A 1 161 ? 43.811 15.436 -38.830 1.00 90.38 161 VAL A O 1
ATOM 1222 N N . ASP A 1 162 ? 43.813 17.586 -38.147 1.00 84.50 162 ASP A N 1
ATOM 1223 C CA . ASP A 1 162 ? 45.229 17.640 -37.781 1.00 84.50 162 ASP A CA 1
ATOM 1224 C C . ASP A 1 162 ? 45.335 17.337 -36.281 1.00 84.50 162 ASP A C 1
ATOM 1226 O O . ASP A 1 162 ? 44.823 18.099 -35.455 1.00 84.50 162 ASP A O 1
ATOM 1230 N N . LEU A 1 163 ? 45.944 16.199 -35.944 1.00 63.75 163 LEU A N 1
ATOM 1231 C CA . LEU A 1 163 ? 46.188 15.753 -34.567 1.00 63.75 163 LEU A CA 1
ATOM 1232 C C . LEU A 1 163 ? 47.569 16.186 -34.065 1.00 63.75 163 LEU A C 1
ATOM 1234 O O . LEU A 1 163 ? 48.547 16.062 -34.838 1.00 63.75 163 LEU A O 1
#

Solvent-accessible surface area (backbone atoms only — not comparable to full-atom values): 9998 Å² total; per-residue (Å²): 106,62,68,55,43,54,49,51,46,65,49,44,62,58,57,55,67,67,36,83,45,69,67,51,39,50,52,53,47,40,50,42,68,24,95,84,2,58,57,42,50,54,60,64,62,47,75,83,50,56,77,68,60,37,52,57,43,49,52,52,47,48,53,33,46,53,55,49,54,50,52,49,51,54,50,47,53,54,43,55,50,51,50,52,52,51,52,55,61,74,68,62,73,72,87,79,69,76,71,91,68,85,79,83,84,77,80,55,70,66,56,58,51,49,51,56,53,50,52,56,42,42,75,73,72,52,79,93,83,88,78,74,93,79,75,52,70,51,76,77,26,43,76,73,75,40,55,94,88,38,72,66,69,73,71,67,75,71,86,85,78,94,127

Sequence (163 aa):
MIDDIKRIGADAPARIAAATTVDELRTVEADLLGKKGELTALKKGMGGLDPEGRKVAGAALNEAREAIEAALGSRRSELEAAERAATVAAERLDLTELLELPERGSLHLVTQTWDRLVDVFIGMGFTVAEGPEVETDWYNFEALNIPAAHPARGMWDTLYVDL